Protein AF-X1MAG5-F1 (afdb_monomer)

pLDDT: mean 92.9, std 5.86, range [58.34, 98.19]

Solvent-accessible surface area (backbone atoms only — not comparable to full-atom values): 6886 Å² total; per-residue (Å²): 141,79,61,71,30,91,46,44,85,46,91,60,91,62,20,70,81,25,34,34,65,68,54,46,51,50,51,54,50,52,50,56,51,58,71,68,50,92,75,70,94,68,91,68,78,52,78,72,56,56,64,51,49,39,68,32,58,13,33,25,27,60,40,70,42,56,52,66,39,64,38,53,73,81,47,50,40,79,41,70,57,23,57,93,69,43,34,46,62,86,47,53,74,73,45,50,73,34,48,29,73,47,70,41,52,55,70,40,62,41,39,63,89,43,36,92,65,134

Nearest PDB structures (foldseek):
  8h2c-assembly2_C  TM=6.579E-01  e=1.529E-10  Campylobacter jejuni
  4ipj-assembly1_A-2  TM=6.163E-01  e=1.022E-08  Neisseria meningitidis
  4ipi-assembly1_A-2  TM=6.152E-01  e=3.273E-08  Neisseria meningitidis
  6ppw-assembly1_A  TM=6.171E-01  e=4.522E-08  Neisseria meningitidis serogroup B
  3g8r-assembly1_B  TM=5.844E-01  e=1.522E-05  Chromobacterium violaceum ATCC 12472

Secondary structure (DSSP, 8-state):
---B-S-TTSSSTTTTTSBPHHHHHHHHHHHHHHHHS---SS----HHHHHGGGGS-EEEESS-B-TTPBP-STTEEEES---TTBPPGGGHHHHTTPBBSS-B-TTPBPBGGGBT--

Sequence (118 aa):
EKHFTLNKSLSGPDHFYALEPDELKQMVTAIKEVEKMPGSKKIKPTVSEIHEREWRRAIYAACDIPEGTVITKDMLIIVRPSPKGSLAPKYLKELLGKKIRKDIEKGEFFKKEMVDLP

Foldseek 3Di:
DFAEDCALPDDDDRSVRGDHPVRVVVVVVVVVVVVPDPDDPDDDDDPVVVVCLQFAKFKFAQAKDAAFDADDPNRIDIHDGQDPQFHHPVCSVVSHRWTFHHIGHGGGGDGCVRTPDD

InterPro domains:
  IPR006190 Antifreeze-like/N-acetylneuraminic acid synthase, SAF domain [PS50844] (58-118)
  IPR013132 PseI/NeuA/B-like [PF03102] (1-41)
  IPR013785 Aldolase-type TIM barrel [G3DSA:3.20.20.70] (1-43)
  IPR013974 SAF domain [PF08666] (57-115)
  IPR013974 SAF domain [SM00858] (56-116)
  IPR036732 Antifreeze-like/N-acetylneuraminic acid synthase C-terminal domain superfamily [SSF51269] (53-115)
  IPR051690 PseI/Nans/NeuA/B acid synthases [PTHR42966] (1-115)
  IPR057736 PseI/NeuA/NeuB, SAF domain [cd11615] (56-115)

Radius of gyration: 27.28 Å; Cα contacts (8 Å, |Δi|>4): 172; chains: 1; bounding box: 48×26×73 Å

Structure (mmCIF, N/CA/C/O backbone):
data_AF-X1MAG5-F1
#
_entry.id   AF-X1MAG5-F1
#
loop_
_atom_site.group_PDB
_atom_site.id
_atom_site.type_symbol
_atom_site.label_atom_id
_atom_site.label_alt_id
_atom_site.label_comp_id
_atom_site.label_asym_id
_atom_site.label_entity_id
_atom_site.label_seq_id
_atom_site.pdbx_PDB_ins_code
_atom_site.Cartn_x
_atom_site.Cartn_y
_atom_site.Cartn_z
_atom_site.occupancy
_atom_site.B_iso_or_equiv
_atom_site.auth_seq_id
_atom_site.auth_comp_id
_atom_site.auth_asym_id
_atom_site.auth_atom_id
_atom_site.pdbx_PDB_model_num
ATOM 1 N N . GLU A 1 1 ? 18.907 -9.633 -25.675 1.00 86.31 1 GLU A N 1
ATOM 2 C CA . GLU A 1 1 ? 19.111 -10.175 -27.033 1.00 86.31 1 GLU A CA 1
ATOM 3 C C . GLU A 1 1 ? 18.145 -9.484 -27.987 1.00 86.31 1 GLU A C 1
ATOM 5 O O . GLU A 1 1 ? 17.025 -9.194 -27.572 1.00 86.31 1 GLU A O 1
ATOM 10 N N . LYS A 1 2 ? 18.583 -9.123 -29.198 1.00 92.50 2 LYS A N 1
ATOM 11 C CA . LYS A 1 2 ? 17.757 -8.430 -30.199 1.00 92.50 2 LYS A CA 1
ATOM 12 C C . LYS A 1 2 ? 18.231 -8.813 -31.602 1.00 92.50 2 LYS A C 1
ATOM 14 O O . LYS A 1 2 ? 19.434 -8.937 -31.808 1.00 92.50 2 LYS A O 1
ATOM 19 N N . HIS A 1 3 ? 17.300 -8.988 -32.540 1.00 94.06 3 HIS A N 1
ATOM 20 C CA . HIS A 1 3 ? 17.625 -9.298 -33.935 1.00 94.06 3 HIS A CA 1
ATOM 21 C C . HIS A 1 3 ? 18.324 -8.106 -34.596 1.00 94.06 3 HIS A C 1
ATOM 23 O O . HIS A 1 3 ? 17.966 -6.956 -34.333 1.00 94.06 3 HIS A O 1
ATOM 29 N N . PHE A 1 4 ? 19.300 -8.389 -35.456 1.00 95.38 4 PHE A N 1
ATOM 30 C CA . PHE A 1 4 ? 20.100 -7.399 -36.170 1.00 95.38 4 PHE A CA 1
ATOM 31 C C . PHE A 1 4 ? 20.125 -7.716 -37.663 1.00 95.38 4 PHE A C 1
ATOM 33 O O . PHE A 1 4 ? 20.175 -8.880 -38.059 1.00 95.38 4 PHE A O 1
ATOM 40 N N . THR A 1 5 ? 20.106 -6.677 -38.486 1.00 95.94 5 THR A N 1
ATOM 41 C CA . THR A 1 5 ? 20.203 -6.787 -39.933 1.00 95.94 5 THR A CA 1
ATOM 42 C C . THR A 1 5 ? 21.008 -5.634 -40.519 1.00 95.94 5 THR A C 1
ATOM 44 O O . THR A 1 5 ? 21.118 -4.573 -39.917 1.00 95.94 5 THR A O 1
ATOM 47 N N . LEU A 1 6 ? 21.571 -5.825 -41.712 1.00 94.75 6 LEU A N 1
ATOM 48 C CA . LEU A 1 6 ? 22.196 -4.735 -42.466 1.00 94.75 6 LEU A CA 1
ATOM 49 C C . LEU A 1 6 ? 21.158 -3.848 -43.159 1.00 94.75 6 LEU A C 1
ATOM 51 O O . LEU A 1 6 ? 21.443 -2.684 -43.422 1.00 94.75 6 LEU A O 1
ATOM 55 N N . ASN A 1 7 ? 19.988 -4.409 -43.480 1.00 93.81 7 ASN A N 1
ATOM 56 C CA . ASN A 1 7 ? 18.886 -3.706 -44.123 1.00 93.81 7 ASN A CA 1
ATOM 57 C C . ASN A 1 7 ? 17.574 -4.480 -43.896 1.00 93.81 7 ASN A C 1
ATOM 59 O O . ASN A 1 7 ? 17.486 -5.673 -44.212 1.00 93.81 7 ASN A O 1
ATOM 63 N N . LYS A 1 8 ? 16.552 -3.803 -43.370 1.00 94.06 8 LYS A N 1
ATOM 64 C CA . LYS A 1 8 ? 15.220 -4.364 -43.071 1.00 94.06 8 LYS A CA 1
ATOM 65 C C . LYS A 1 8 ? 14.434 -4.795 -44.305 1.00 94.06 8 LYS A C 1
ATOM 67 O O . LYS A 1 8 ? 13.527 -5.612 -44.193 1.00 94.06 8 LYS A O 1
ATOM 72 N N . SER A 1 9 ? 14.780 -4.250 -45.468 1.00 93.25 9 SER A N 1
ATOM 73 C CA . SER A 1 9 ? 14.137 -4.536 -46.756 1.00 93.25 9 SER A CA 1
ATOM 74 C C . SER A 1 9 ? 14.650 -5.821 -47.410 1.00 93.25 9 SER A C 1
ATOM 76 O O . SER A 1 9 ? 14.149 -6.209 -48.464 1.00 93.25 9 SER A O 1
ATOM 78 N N . LEU A 1 10 ? 15.670 -6.471 -46.838 1.00 91.75 10 LEU A N 1
ATOM 79 C CA . LEU A 1 10 ? 16.164 -7.749 -47.344 1.00 91.75 10 LEU A CA 1
ATOM 80 C C . LEU A 1 10 ? 15.106 -8.846 -47.183 1.00 91.75 10 LEU A C 1
ATOM 82 O O . LEU A 1 10 ? 14.308 -8.853 -46.247 1.00 91.75 10 LEU A O 1
ATOM 86 N N . SER A 1 11 ? 15.121 -9.798 -48.112 1.00 89.88 11 SER A N 1
ATOM 87 C CA . SER A 1 11 ? 14.224 -10.946 -48.080 1.00 89.88 11 SER A CA 1
ATOM 88 C C . SER A 1 11 ? 14.530 -11.848 -46.891 1.00 89.88 11 SER A C 1
ATOM 90 O O . SER A 1 11 ? 15.683 -12.200 -46.656 1.00 89.88 11 SER A O 1
ATOM 92 N N . GLY A 1 12 ? 13.487 -12.308 -46.214 1.00 87.62 12 GLY A N 1
ATOM 93 C CA . GLY A 1 12 ? 13.592 -13.260 -45.119 1.00 87.62 12 GLY A CA 1
ATOM 94 C C . GLY A 1 12 ? 12.694 -12.847 -43.959 1.00 87.62 12 GLY A C 1
ATOM 95 O O . GLY A 1 12 ? 12.360 -11.668 -43.826 1.00 87.62 12 GLY A O 1
ATOM 96 N N . PRO A 1 13 ? 12.280 -13.808 -43.125 1.00 90.25 13 PRO A N 1
ATOM 97 C CA . PRO A 1 13 ? 11.280 -13.563 -42.094 1.00 90.25 13 PRO A CA 1
ATOM 98 C C . PRO A 1 13 ? 11.756 -12.559 -41.042 1.00 90.25 13 PRO A C 1
ATOM 100 O O . PRO A 1 13 ? 10.935 -11.826 -40.510 1.00 90.25 13 PRO A O 1
ATOM 103 N N . ASP A 1 14 ? 13.064 -12.475 -40.785 1.00 89.88 14 ASP A N 1
ATOM 104 C CA . ASP A 1 14 ? 13.596 -11.769 -39.614 1.00 89.88 14 ASP A CA 1
ATOM 105 C C . ASP A 1 14 ? 14.068 -10.339 -39.895 1.00 89.88 14 ASP A C 1
ATOM 107 O O . ASP A 1 14 ? 14.315 -9.572 -38.964 1.00 89.88 14 ASP A O 1
ATOM 111 N N . HIS A 1 15 ? 14.183 -9.955 -41.168 1.00 92.25 15 HIS A N 1
ATOM 112 C CA . HIS A 1 15 ? 14.756 -8.669 -41.560 1.00 92.25 15 HIS A CA 1
ATOM 113 C C . HIS A 1 15 ? 13.858 -7.490 -41.179 1.00 92.25 15 HIS A C 1
ATOM 115 O O . HIS A 1 15 ? 14.352 -6.513 -40.626 1.00 92.25 15 HIS A O 1
ATOM 121 N N . PHE A 1 16 ? 12.543 -7.587 -41.393 1.00 90.69 16 PHE A N 1
ATOM 122 C CA . PHE A 1 16 ? 11.644 -6.434 -41.267 1.00 90.69 16 PHE A CA 1
ATOM 123 C C . PHE A 1 16 ? 11.492 -5.894 -39.830 1.00 90.69 16 PHE A C 1
ATOM 125 O O . PHE A 1 16 ? 11.094 -4.744 -39.651 1.00 90.69 16 PHE A O 1
ATOM 132 N N . TYR A 1 17 ? 11.803 -6.701 -38.807 1.00 90.62 17 TYR A N 1
ATOM 133 C CA . TYR A 1 17 ? 11.700 -6.326 -37.387 1.00 90.62 17 TYR A CA 1
ATOM 134 C C . TYR A 1 17 ? 13.045 -6.322 -36.633 1.00 90.62 17 TYR A C 1
ATOM 136 O O . TYR A 1 17 ? 13.083 -6.011 -35.435 1.00 90.62 17 TYR A O 1
ATOM 144 N N . ALA A 1 18 ? 14.145 -6.660 -37.311 1.00 95.12 18 ALA A N 1
ATOM 145 C CA . ALA A 1 18 ? 15.502 -6.556 -36.781 1.00 95.12 18 ALA A CA 1
ATOM 146 C C . ALA A 1 18 ? 15.975 -5.095 -36.708 1.00 95.12 18 ALA A C 1
ATOM 148 O O . ALA A 1 18 ? 15.420 -4.226 -37.369 1.00 95.12 18 ALA A O 1
ATOM 149 N N . LEU A 1 19 ? 17.003 -4.811 -35.908 1.00 96.75 19 LEU A N 1
ATOM 150 C CA . LEU A 1 19 ? 17.640 -3.494 -35.865 1.00 96.75 19 LEU A CA 1
ATOM 151 C C . LEU A 1 19 ? 18.658 -3.338 -36.991 1.00 96.75 19 LEU A C 1
ATOM 153 O O . LEU A 1 19 ? 19.454 -4.245 -37.224 1.00 96.75 19 LEU A O 1
ATOM 157 N N . GLU A 1 20 ? 18.682 -2.170 -37.616 1.00 97.25 20 GLU A N 1
ATOM 158 C CA . GLU A 1 20 ? 19.749 -1.762 -38.534 1.00 97.25 20 GLU A CA 1
ATOM 159 C C . GLU A 1 20 ? 20.980 -1.220 -37.780 1.00 97.25 20 GLU A C 1
ATOM 161 O O . GLU A 1 20 ? 20.899 -0.971 -36.570 1.00 97.25 20 GLU A O 1
ATOM 166 N N . PRO A 1 21 ? 22.142 -1.027 -38.444 1.00 97.00 21 PRO A N 1
ATOM 167 C CA . PRO A 1 21 ? 23.382 -0.590 -37.791 1.00 97.00 21 PRO A CA 1
ATOM 168 C C . PRO A 1 21 ? 23.241 0.655 -36.913 1.00 97.00 21 PRO A C 1
ATOM 170 O O . PRO A 1 21 ? 23.724 0.658 -35.776 1.00 97.00 21 PRO A O 1
ATOM 173 N N . ASP A 1 22 ? 22.543 1.685 -37.393 1.00 97.38 22 ASP A N 1
ATOM 174 C CA . ASP A 1 22 ? 22.361 2.926 -36.638 1.00 97.38 22 ASP A CA 1
ATOM 175 C C . ASP A 1 22 ? 21.431 2.744 -35.433 1.00 97.38 22 ASP A C 1
ATOM 177 O O . ASP A 1 22 ? 21.700 3.277 -34.356 1.00 97.38 22 ASP A O 1
ATOM 181 N N . GLU A 1 23 ? 20.385 1.927 -35.560 1.00 97.12 23 GLU A N 1
ATOM 182 C CA . GLU A 1 23 ? 19.453 1.632 -34.466 1.00 97.12 23 GLU A CA 1
ATOM 183 C C . GLU A 1 23 ? 20.110 0.764 -33.388 1.00 97.12 23 GLU A C 1
ATOM 185 O O . GLU A 1 23 ? 19.933 1.002 -32.190 1.00 97.12 23 GLU A O 1
ATOM 190 N N . LEU A 1 24 ? 20.923 -0.217 -33.795 1.00 97.00 24 LEU A N 1
ATOM 191 C CA . LEU A 1 24 ? 21.711 -1.014 -32.861 1.00 97.00 24 LEU A CA 1
ATOM 192 C C . LEU A 1 24 ? 22.721 -0.128 -32.123 1.00 97.00 24 LEU A C 1
ATOM 194 O O . LEU A 1 24 ? 22.866 -0.245 -30.905 1.00 97.00 24 LEU A O 1
ATOM 198 N N . LYS A 1 25 ? 23.382 0.797 -32.829 1.00 97.25 25 LYS A N 1
ATOM 199 C CA . LYS A 1 25 ? 24.304 1.765 -32.222 1.00 97.25 25 LYS A CA 1
ATOM 200 C C . LYS A 1 25 ? 23.593 2.668 -31.211 1.00 97.25 25 LYS A C 1
ATOM 202 O O . LYS A 1 25 ? 24.135 2.891 -30.124 1.00 97.25 25 LYS A O 1
ATOM 207 N N . GLN A 1 26 ? 22.388 3.144 -31.528 1.00 97.75 26 GLN A N 1
ATOM 208 C CA . GLN A 1 26 ? 21.555 3.919 -30.602 1.00 97.75 26 GLN A CA 1
ATOM 209 C C . GLN A 1 26 ? 21.188 3.095 -29.363 1.00 97.75 26 GLN A C 1
ATOM 211 O O . GLN A 1 26 ? 21.409 3.555 -28.244 1.00 97.75 26 GLN A O 1
ATOM 216 N N . MET A 1 27 ? 20.726 1.853 -29.543 1.00 97.19 27 MET A N 1
ATOM 217 C CA . MET A 1 27 ? 20.385 0.958 -28.433 1.00 97.19 27 MET A CA 1
ATOM 218 C C . MET A 1 27 ? 21.593 0.690 -27.524 1.00 97.19 27 MET A C 1
ATOM 220 O O . MET A 1 27 ? 21.483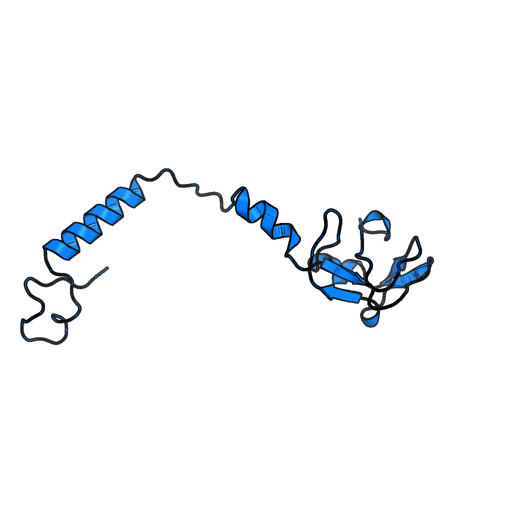 0.797 -26.305 1.00 97.19 27 MET A O 1
ATOM 224 N N . VAL A 1 28 ? 22.762 0.385 -28.099 1.00 97.06 28 VAL A N 1
ATOM 225 C CA . VAL A 1 28 ? 23.999 0.150 -27.333 1.00 97.06 28 VAL A CA 1
ATOM 226 C C . VAL A 1 28 ? 24.436 1.406 -26.581 1.00 97.06 28 VAL A C 1
ATOM 228 O O . VAL A 1 28 ? 24.889 1.307 -25.441 1.00 97.06 28 VAL A O 1
ATOM 231 N N . THR A 1 29 ? 24.300 2.583 -27.195 1.00 97.19 29 THR A N 1
ATOM 232 C CA . THR A 1 29 ? 24.621 3.859 -26.540 1.00 97.19 29 THR A CA 1
ATOM 233 C C . THR A 1 29 ? 23.708 4.092 -25.342 1.00 97.19 29 THR A C 1
ATOM 235 O O . THR A 1 29 ? 24.208 4.291 -24.237 1.00 97.19 29 THR A O 1
ATOM 238 N N . ALA A 1 30 ? 22.394 3.950 -25.529 1.00 96.44 30 ALA A N 1
ATOM 239 C CA . ALA A 1 30 ? 21.408 4.119 -24.467 1.00 96.44 30 ALA A CA 1
ATOM 240 C C . ALA A 1 30 ? 21.617 3.125 -23.309 1.00 96.44 30 ALA A C 1
ATOM 242 O O . ALA A 1 30 ? 21.561 3.512 -22.145 1.00 96.44 30 ALA A O 1
ATOM 243 N N . ILE A 1 31 ? 21.927 1.854 -23.604 1.00 95.50 31 ILE A N 1
ATOM 244 C CA . ILE A 1 31 ? 22.239 0.852 -22.568 1.00 95.50 31 ILE A CA 1
ATOM 245 C C . ILE A 1 31 ? 23.456 1.292 -21.748 1.00 95.50 31 ILE A C 1
ATOM 247 O O . ILE A 1 31 ? 23.385 1.320 -20.522 1.00 95.50 31 ILE A O 1
ATOM 251 N N . LYS A 1 32 ? 24.548 1.696 -22.408 1.00 95.56 32 LYS A N 1
ATOM 252 C CA . LYS A 1 32 ? 25.770 2.153 -21.726 1.00 95.56 32 LYS A CA 1
ATOM 253 C C . LYS A 1 32 ? 25.546 3.407 -20.884 1.00 95.56 32 LYS A C 1
ATOM 255 O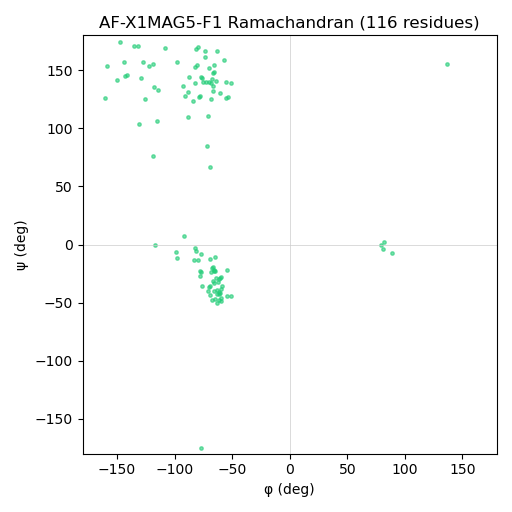 O . LYS A 1 32 ? 26.233 3.599 -19.884 1.00 95.56 32 LYS A O 1
ATOM 260 N N . GLU A 1 33 ? 24.641 4.287 -21.298 1.00 95.00 33 GLU A N 1
ATOM 261 C CA . GLU A 1 33 ? 24.248 5.452 -20.503 1.00 95.00 33 GLU A CA 1
ATOM 262 C C . GLU A 1 33 ? 23.500 5.024 -19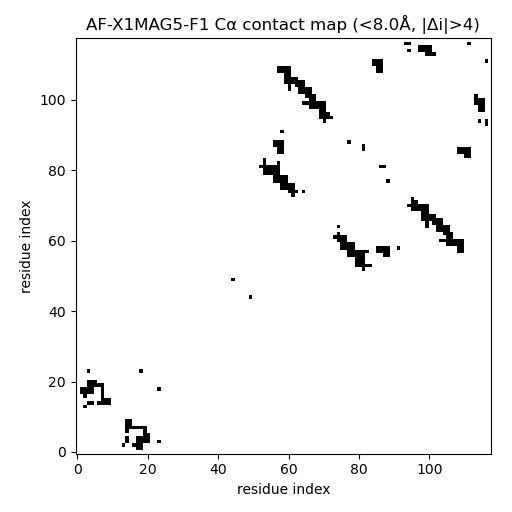.242 1.00 95.00 33 GLU A C 1
ATOM 264 O O . GLU A 1 33 ? 23.878 5.446 -18.150 1.00 95.00 33 GLU A O 1
ATOM 269 N N . VAL A 1 34 ? 22.515 4.128 -19.370 1.00 92.00 34 VAL A N 1
ATOM 270 C CA . VAL A 1 34 ? 21.759 3.578 -18.233 1.00 92.00 34 VAL A CA 1
ATOM 271 C C . VAL A 1 34 ? 22.670 2.824 -17.258 1.00 92.00 34 VAL A C 1
ATOM 273 O O . VAL A 1 34 ? 22.537 2.997 -16.050 1.00 92.00 34 VAL A O 1
ATOM 276 N N . GLU A 1 35 ? 23.641 2.047 -17.746 1.00 91.00 35 GLU A N 1
ATOM 277 C CA . GLU A 1 35 ? 24.615 1.331 -16.902 1.00 91.00 35 GLU A CA 1
ATOM 278 C C . GLU A 1 35 ? 25.485 2.268 -16.051 1.00 91.00 35 GLU A C 1
ATOM 280 O O . GLU A 1 35 ? 25.911 1.896 -14.956 1.00 91.00 35 GLU A O 1
ATOM 285 N N . LYS A 1 36 ? 25.748 3.488 -16.535 1.00 90.88 36 LYS A N 1
ATOM 286 C CA . LYS A 1 36 ? 26.510 4.512 -15.803 1.00 90.88 36 LYS A CA 1
ATOM 287 C C . LYS A 1 36 ? 25.653 5.299 -14.815 1.00 90.88 36 LYS A C 1
ATOM 289 O O . LYS A 1 36 ? 26.210 6.035 -13.998 1.00 90.88 36 LYS A O 1
ATOM 294 N N . MET A 1 37 ? 24.325 5.197 -14.888 1.00 91.00 37 MET A N 1
ATOM 295 C CA . MET A 1 37 ? 23.450 5.929 -13.980 1.00 91.00 37 MET A CA 1
ATOM 296 C C . MET A 1 37 ? 23.615 5.397 -12.547 1.00 91.00 37 MET A C 1
ATOM 298 O O . MET A 1 37 ? 23.562 4.184 -12.326 1.00 91.00 37 MET A O 1
ATOM 302 N N . PRO A 1 38 ? 23.779 6.277 -11.541 1.00 79.69 38 PRO A N 1
ATOM 303 C CA . PRO A 1 38 ? 23.858 5.872 -10.144 1.00 79.69 38 PRO A CA 1
ATOM 304 C C . PRO A 1 38 ? 22.476 5.416 -9.652 1.00 79.69 38 PRO A C 1
ATOM 306 O O . PRO A 1 38 ? 21.696 6.185 -9.094 1.00 79.69 38 PRO A O 1
ATOM 309 N N . GLY A 1 39 ? 22.150 4.148 -9.890 1.00 81.19 39 GLY A N 1
ATOM 310 C CA . GLY A 1 39 ? 20.965 3.497 -9.341 1.00 81.19 39 GLY A CA 1
ATOM 311 C C . GLY A 1 39 ? 21.162 3.046 -7.890 1.00 81.19 39 GLY A C 1
ATOM 312 O O . GLY A 1 39 ? 22.270 3.016 -7.355 1.00 81.19 39 GLY A O 1
ATOM 313 N N . SER A 1 40 ? 20.075 2.626 -7.241 1.00 80.69 40 SER A N 1
ATOM 314 C CA . SER A 1 40 ? 20.134 1.967 -5.934 1.00 80.69 40 SER A CA 1
ATOM 315 C C . SER A 1 40 ? 19.591 0.550 -6.030 1.00 80.69 40 SER A C 1
ATOM 317 O O . SER A 1 40 ? 18.507 0.333 -6.560 1.00 80.69 40 SER A O 1
ATOM 319 N N . LYS A 1 41 ? 20.288 -0.419 -5.424 1.00 83.31 41 LYS A N 1
ATOM 320 C CA . LYS A 1 41 ? 19.736 -1.770 -5.212 1.00 83.31 41 LYS A CA 1
ATOM 321 C C . LYS A 1 41 ? 18.596 -1.784 -4.183 1.00 83.31 41 LYS A C 1
ATOM 323 O O . LYS A 1 41 ? 17.914 -2.792 -4.032 1.00 83.31 41 LYS A O 1
ATOM 328 N N . LYS A 1 42 ? 18.410 -0.695 -3.424 1.00 86.25 42 LYS A N 1
ATOM 329 C CA . LYS A 1 42 ? 17.362 -0.588 -2.405 1.00 86.25 42 LYS A CA 1
ATOM 330 C C . LYS A 1 42 ? 16.085 -0.059 -3.049 1.00 86.25 42 LYS A C 1
ATOM 332 O O . LYS A 1 42 ? 16.003 1.123 -3.362 1.00 86.25 42 LYS A O 1
ATOM 337 N N . ILE A 1 43 ? 15.075 -0.915 -3.160 1.00 85.94 43 ILE A N 1
ATOM 338 C CA . ILE A 1 43 ? 13.730 -0.506 -3.570 1.00 85.94 43 ILE A CA 1
ATOM 339 C C . ILE A 1 43 ? 13.114 0.304 -2.429 1.00 85.94 43 ILE A C 1
ATOM 341 O O . ILE A 1 43 ? 12.838 -0.223 -1.347 1.00 85.94 43 ILE A O 1
ATOM 345 N N . LYS A 1 44 ? 12.944 1.605 -2.650 1.00 88.88 44 LYS A N 1
ATOM 346 C CA . LYS A 1 44 ? 12.326 2.531 -1.702 1.00 88.88 44 LYS A CA 1
ATOM 347 C C . LYS A 1 44 ? 11.467 3.524 -2.473 1.00 88.88 44 LYS A C 1
ATOM 349 O O . LYS A 1 44 ? 11.862 3.900 -3.572 1.00 88.88 44 LYS A O 1
ATOM 354 N N . PRO A 1 45 ? 10.342 3.970 -1.894 1.00 88.06 45 PRO A N 1
ATOM 355 C CA . PRO A 1 45 ? 9.582 5.045 -2.498 1.00 88.06 45 PRO A CA 1
ATOM 356 C C . PRO A 1 45 ? 10.421 6.322 -2.518 1.00 88.06 45 PRO A C 1
ATOM 358 O O . PRO A 1 45 ? 11.127 6.641 -1.553 1.00 88.06 45 PRO A O 1
ATOM 361 N N . THR A 1 46 ? 10.306 7.045 -3.615 1.00 89.56 46 THR A N 1
ATOM 362 C CA . THR A 1 46 ? 10.728 8.432 -3.774 1.00 89.56 46 THR A CA 1
ATOM 363 C C . THR A 1 46 ? 9.936 9.352 -2.843 1.00 89.56 46 THR A C 1
ATOM 365 O O . THR A 1 46 ? 8.914 8.977 -2.264 1.00 89.56 46 THR A O 1
ATOM 368 N N . VAL A 1 47 ? 10.403 10.592 -2.686 1.00 88.56 47 VAL A N 1
ATOM 369 C CA . VAL A 1 47 ? 9.724 11.594 -1.850 1.00 88.56 47 VAL A CA 1
ATOM 370 C C . VAL A 1 47 ? 8.299 11.867 -2.348 1.00 88.56 47 VAL A C 1
ATOM 372 O O . VAL A 1 47 ? 7.387 11.994 -1.534 1.00 88.56 47 VAL A O 1
ATOM 375 N N . SER A 1 48 ? 8.073 11.893 -3.663 1.00 87.62 48 SER A N 1
ATOM 376 C CA . SER A 1 48 ? 6.733 12.024 -4.251 1.00 87.62 48 SER A CA 1
ATOM 377 C C . SER A 1 48 ? 5.849 10.814 -3.929 1.00 87.62 48 SER A C 1
ATOM 379 O O . SER A 1 48 ? 4.740 10.990 -3.431 1.00 87.62 48 SER A O 1
ATOM 381 N N . GLU A 1 49 ? 6.358 9.589 -4.088 1.00 90.12 49 GLU A N 1
ATOM 382 C CA . GLU A 1 49 ? 5.612 8.354 -3.784 1.00 90.12 49 GLU A CA 1
ATOM 383 C C . GLU A 1 49 ? 5.293 8.182 -2.287 1.00 90.12 49 GLU A C 1
ATOM 385 O O . GLU A 1 49 ? 4.369 7.453 -1.913 1.00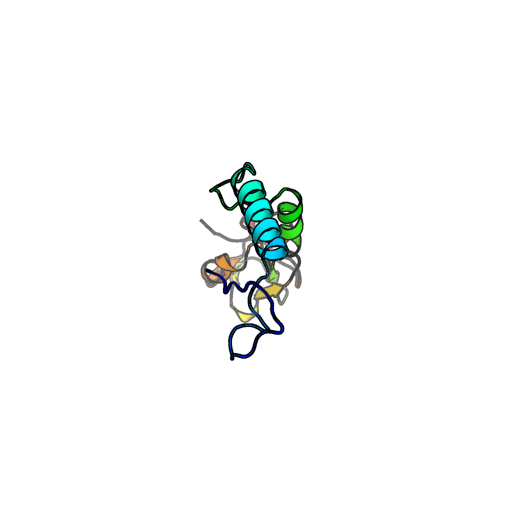 90.12 49 GLU A O 1
ATOM 390 N N . ILE A 1 50 ? 6.047 8.828 -1.390 1.00 89.56 50 ILE A N 1
ATOM 391 C CA . ILE A 1 50 ? 5.717 8.841 0.041 1.00 89.56 50 ILE A CA 1
ATOM 392 C C . ILE A 1 50 ? 4.401 9.588 0.285 1.00 89.56 50 ILE A C 1
ATOM 394 O O . ILE A 1 50 ? 3.600 9.105 1.087 1.00 89.56 50 ILE A O 1
ATOM 398 N N . HIS A 1 51 ? 4.148 10.699 -0.412 1.00 85.88 51 HIS A N 1
ATOM 399 C CA . HIS A 1 51 ? 2.891 11.448 -0.284 1.00 85.88 51 HIS A CA 1
ATOM 400 C C . HIS A 1 51 ? 1.696 10.647 -0.817 1.00 85.88 51 HIS A C 1
ATOM 402 O O . HIS A 1 51 ? 0.611 10.692 -0.243 1.00 85.88 51 HIS A O 1
ATOM 408 N N . GLU A 1 52 ? 1.905 9.791 -1.821 1.00 89.62 52 GLU A N 1
ATOM 409 C CA . GLU A 1 52 ? 0.852 8.900 -2.325 1.00 89.62 52 GLU A CA 1
ATOM 410 C C . GLU A 1 52 ? 0.371 7.856 -1.304 1.00 89.62 52 GLU A C 1
ATOM 412 O O . GLU A 1 52 ? -0.653 7.196 -1.505 1.00 89.62 52 GLU A O 1
ATOM 417 N N . ARG A 1 53 ? 1.068 7.695 -0.170 1.00 88.56 53 ARG A N 1
ATOM 418 C CA . ARG A 1 53 ? 0.618 6.807 0.911 1.00 88.56 53 ARG A CA 1
ATOM 419 C C . ARG A 1 53 ? -0.736 7.214 1.480 1.00 88.56 53 ARG A C 1
ATOM 421 O O . ARG A 1 53 ? -1.471 6.323 1.899 1.00 88.56 53 ARG A O 1
ATOM 428 N N . GLU A 1 54 ? -1.081 8.497 1.443 1.00 90.44 54 GLU A N 1
ATOM 429 C CA . GLU A 1 54 ? -2.395 8.989 1.873 1.00 90.44 54 GLU A CA 1
ATOM 430 C C . GLU A 1 54 ? -3.530 8.465 0.990 1.00 90.44 54 GLU A C 1
ATOM 432 O O . GLU A 1 54 ? -4.656 8.330 1.450 1.00 90.44 54 GLU A O 1
ATOM 437 N N . TRP A 1 55 ? -3.246 8.062 -0.247 1.00 93.75 55 TRP A N 1
ATOM 438 C CA . TRP A 1 55 ? -4.231 7.466 -1.152 1.00 93.75 55 TRP A CA 1
ATOM 439 C C . TRP A 1 55 ? -4.287 5.941 -1.058 1.00 93.75 55 TRP A C 1
ATOM 441 O O . TRP A 1 55 ? -4.966 5.277 -1.847 1.00 93.75 55 TRP A O 1
ATOM 451 N N . ARG A 1 56 ? -3.588 5.333 -0.097 1.00 94.75 56 ARG A N 1
ATOM 452 C CA . ARG A 1 56 ? -3.737 3.902 0.181 1.00 94.75 56 ARG A CA 1
ATOM 453 C C . ARG A 1 56 ? -5.064 3.636 0.882 1.00 94.75 56 ARG A C 1
ATOM 455 O O . ARG A 1 56 ? -5.767 4.537 1.322 1.00 94.75 56 ARG A O 1
ATOM 462 N N . ARG A 1 57 ? -5.427 2.359 0.932 1.00 97.00 57 ARG A N 1
ATOM 463 C CA . ARG A 1 57 ? -6.595 1.901 1.681 1.00 97.00 57 ARG A CA 1
ATOM 464 C C . ARG A 1 57 ? -6.277 1.873 3.175 1.00 97.00 57 ARG A C 1
ATOM 466 O O . ARG A 1 57 ? -5.177 1.454 3.534 1.00 97.00 57 ARG A O 1
ATOM 473 N N . ALA A 1 58 ? -7.252 2.225 4.000 1.00 97.44 58 ALA A N 1
ATOM 474 C CA . ALA A 1 58 ? -7.251 2.051 5.447 1.00 97.44 58 ALA A CA 1
ATOM 475 C C . ALA A 1 58 ? -8.570 1.418 5.918 1.00 97.44 58 ALA A C 1
ATOM 477 O O . ALA A 1 58 ? -9.498 1.223 5.128 1.00 97.44 58 ALA A O 1
ATOM 478 N N . ILE A 1 59 ? -8.611 1.028 7.190 1.00 97.69 59 ILE A N 1
ATOM 479 C CA . ILE A 1 59 ? -9.771 0.409 7.837 1.00 97.69 59 ILE A CA 1
ATOM 480 C C . ILE A 1 59 ? -10.634 1.507 8.462 1.00 97.69 59 ILE A C 1
ATOM 482 O O . ILE A 1 59 ? -10.135 2.326 9.236 1.00 97.69 59 ILE A O 1
ATOM 486 N N . TYR A 1 60 ? -11.919 1.493 8.132 1.00 98.19 60 TYR A N 1
ATOM 487 C CA . TYR A 1 60 ? -12.932 2.452 8.564 1.00 98.19 60 TYR A CA 1
ATOM 488 C C . TYR A 1 60 ? -14.138 1.734 9.167 1.00 98.19 60 TYR A C 1
ATOM 490 O O . TYR A 1 60 ? -14.379 0.562 8.861 1.00 98.19 60 TYR A O 1
ATOM 498 N N . ALA A 1 61 ? -14.897 2.436 10.002 1.00 97.88 61 ALA A N 1
ATOM 499 C CA . ALA A 1 61 ? -16.124 1.919 10.589 1.00 97.88 61 ALA A CA 1
ATOM 500 C C . ALA A 1 61 ? -17.281 1.966 9.579 1.00 97.88 61 ALA A C 1
ATOM 502 O O . ALA A 1 61 ? -17.552 2.995 8.954 1.00 97.88 61 ALA A O 1
ATOM 503 N N . ALA A 1 62 ? -17.958 0.834 9.398 1.00 98.00 62 ALA A N 1
ATOM 504 C CA . ALA A 1 62 ? -19.122 0.696 8.521 1.00 98.00 62 ALA A CA 1
ATOM 505 C C . ALA A 1 62 ? -20.409 1.258 9.155 1.00 98.00 62 ALA A C 1
ATOM 507 O O . ALA A 1 62 ? -21.359 1.615 8.451 1.00 98.00 62 ALA A O 1
ATOM 508 N N . CYS A 1 63 ? -20.422 1.329 10.483 1.00 98.06 63 CYS A N 1
ATOM 509 C CA . CYS A 1 63 ? -21.502 1.781 11.348 1.00 98.06 63 CYS A CA 1
ATOM 510 C C . CYS A 1 63 ? -20.905 2.457 12.587 1.00 98.06 63 CYS A C 1
ATOM 512 O O . CYS A 1 63 ? -19.690 2.417 12.771 1.00 98.06 63 CYS A O 1
ATOM 514 N N . ASP A 1 64 ? -21.748 3.043 13.430 1.00 98.06 64 ASP A N 1
ATOM 515 C CA . ASP A 1 64 ? -21.321 3.505 14.750 1.00 98.06 64 ASP A CA 1
ATOM 516 C C . ASP A 1 64 ? -20.987 2.292 15.632 1.00 98.06 64 ASP A C 1
ATOM 518 O O . ASP A 1 64 ? -21.674 1.265 15.582 1.00 98.06 64 ASP A O 1
ATOM 522 N N . ILE A 1 65 ? -19.906 2.387 16.405 1.00 97.31 65 ILE A N 1
ATOM 523 C CA . ILE A 1 65 ? -19.378 1.306 17.241 1.00 97.31 65 ILE A CA 1
ATOM 524 C C . ILE A 1 65 ? -19.134 1.859 18.650 1.00 97.31 65 ILE A C 1
ATOM 526 O O . ILE A 1 65 ? -18.142 2.561 18.862 1.00 97.31 65 ILE A O 1
ATOM 530 N N . PRO A 1 66 ? -20.006 1.540 19.620 1.00 96.69 66 PRO A N 1
ATOM 531 C CA . PRO A 1 66 ? -19.843 1.993 20.996 1.00 96.69 66 PRO A CA 1
ATOM 532 C C . PRO A 1 66 ? -18.606 1.408 21.687 1.00 96.69 66 PRO A C 1
ATOM 534 O O . PRO A 1 66 ? -18.174 0.285 21.385 1.00 96.69 66 PRO A O 1
ATOM 537 N N . GLU A 1 67 ? -18.087 2.121 22.683 1.00 96.00 67 GLU A N 1
ATOM 538 C CA . GLU A 1 67 ? -17.064 1.640 23.601 1.00 96.00 67 GLU A CA 1
ATOM 539 C C . GLU A 1 67 ? -17.465 0.289 24.203 1.00 96.00 67 GLU A C 1
ATOM 541 O O . GLU A 1 67 ? -18.618 0.016 24.540 1.00 96.00 67 GLU A O 1
ATOM 546 N N . GLY A 1 68 ? -16.490 -0.607 24.317 1.00 94.88 68 GLY A N 1
ATOM 547 C CA . GLY A 1 68 ? -16.713 -1.941 24.840 1.00 94.88 68 GLY A CA 1
ATOM 548 C C . GLY A 1 68 ? -17.292 -2.929 23.822 1.00 94.88 68 GLY A C 1
ATOM 549 O O . GLY A 1 68 ? -17.403 -4.116 24.139 1.00 94.88 68 GLY A O 1
ATOM 550 N N . THR A 1 69 ? -17.612 -2.504 22.600 1.00 96.25 69 THR A N 1
ATOM 551 C CA . THR A 1 69 ? -18.085 -3.417 21.551 1.00 96.25 69 THR A CA 1
ATOM 552 C C . THR A 1 69 ? -16.957 -4.332 21.074 1.00 96.25 69 THR A C 1
ATOM 554 O O . THR A 1 69 ? -15.810 -3.905 20.922 1.00 96.25 69 THR A O 1
ATOM 557 N N . VAL A 1 70 ? -17.279 -5.607 20.836 1.00 96.12 70 VAL A N 1
ATOM 558 C CA . VAL A 1 70 ? -16.364 -6.563 20.200 1.00 96.12 70 VAL A CA 1
ATOM 559 C C . VAL A 1 70 ? -16.464 -6.409 18.686 1.00 96.12 70 VAL A C 1
ATOM 561 O O . VAL A 1 70 ? -17.545 -6.548 18.121 1.00 96.12 70 VAL A O 1
ATOM 564 N N . ILE A 1 71 ? -15.336 -6.143 18.032 1.00 95.88 71 ILE A N 1
ATOM 565 C CA . ILE A 1 71 ? -15.284 -5.870 16.595 1.00 95.88 71 ILE A CA 1
ATOM 566 C C . ILE A 1 71 ? -15.626 -7.130 15.794 1.00 95.88 71 ILE A C 1
ATOM 568 O O . ILE A 1 71 ? -14.949 -8.160 15.904 1.00 95.88 71 ILE A O 1
ATOM 572 N N . THR A 1 72 ? -16.612 -7.007 14.909 1.00 96.81 72 THR A N 1
ATOM 573 C CA . THR A 1 72 ? -16.954 -8.008 13.893 1.00 96.81 72 THR A CA 1
ATOM 574 C C . THR A 1 72 ? -16.568 -7.528 12.491 1.00 96.81 72 THR A C 1
ATOM 576 O O . THR A 1 72 ? -16.176 -6.382 12.278 1.00 96.81 72 THR A O 1
ATOM 579 N N . LYS A 1 73 ? -16.625 -8.423 11.501 1.00 96.50 73 LYS A N 1
ATOM 580 C CA . LYS A 1 73 ? -16.178 -8.128 10.128 1.00 96.50 73 LYS A CA 1
ATOM 581 C C . LYS A 1 73 ? -17.086 -7.124 9.415 1.00 96.50 73 LYS A C 1
ATOM 583 O O . LYS A 1 73 ? -16.603 -6.322 8.626 1.00 96.50 73 LYS A O 1
ATOM 588 N N . ASP A 1 74 ? -18.380 -7.197 9.677 1.00 97.38 74 ASP A N 1
ATOM 589 C CA . ASP A 1 74 ? -19.444 -6.352 9.132 1.00 97.38 74 ASP A CA 1
ATOM 590 C C . ASP A 1 74 ? -19.376 -4.898 9.624 1.00 97.38 74 ASP A C 1
ATOM 592 O O . ASP A 1 74 ? -19.805 -3.997 8.908 1.00 97.38 74 ASP A O 1
ATOM 596 N N . MET A 1 75 ? -18.743 -4.656 10.775 1.00 97.69 75 MET A N 1
ATOM 597 C CA . MET A 1 75 ? -18.474 -3.311 11.295 1.00 97.69 75 MET A CA 1
ATOM 598 C C . MET A 1 75 ? -17.299 -2.613 10.592 1.00 97.69 75 MET A C 1
ATOM 600 O O . MET A 1 75 ? -17.056 -1.431 10.833 1.00 97.69 75 MET A O 1
ATOM 604 N N . LEU A 1 76 ? -16.548 -3.317 9.735 1.00 97.50 76 LEU A N 1
ATOM 605 C CA . LEU A 1 76 ? -15.327 -2.815 9.106 1.00 97.50 76 LEU A CA 1
ATOM 606 C C . LEU A 1 76 ? -15.491 -2.682 7.590 1.00 97.50 76 LEU A C 1
ATOM 608 O O . LEU A 1 76 ? -15.880 -3.621 6.896 1.00 97.50 76 LEU A O 1
ATOM 612 N N . ILE A 1 77 ? -15.071 -1.543 7.052 1.00 97.88 77 ILE A N 1
ATOM 613 C CA . ILE A 1 77 ? -14.913 -1.318 5.612 1.00 97.88 77 ILE A CA 1
ATOM 614 C C . ILE A 1 77 ? -13.477 -0.912 5.289 1.00 97.88 77 ILE A C 1
ATOM 616 O O . ILE A 1 77 ? -12.752 -0.363 6.117 1.00 97.88 77 ILE A O 1
ATOM 620 N N . ILE A 1 78 ? -13.049 -1.202 4.060 1.00 97.75 78 ILE A N 1
ATOM 621 C CA . ILE A 1 78 ? -11.714 -0.858 3.569 1.00 97.75 78 ILE A CA 1
ATOM 622 C C . ILE A 1 78 ? -11.859 0.140 2.429 1.00 97.75 78 ILE A C 1
ATOM 624 O O . ILE A 1 78 ? -12.220 -0.227 1.308 1.00 97.75 78 ILE A O 1
ATOM 628 N N . VAL A 1 79 ? -11.534 1.397 2.707 1.00 96.81 79 VAL A 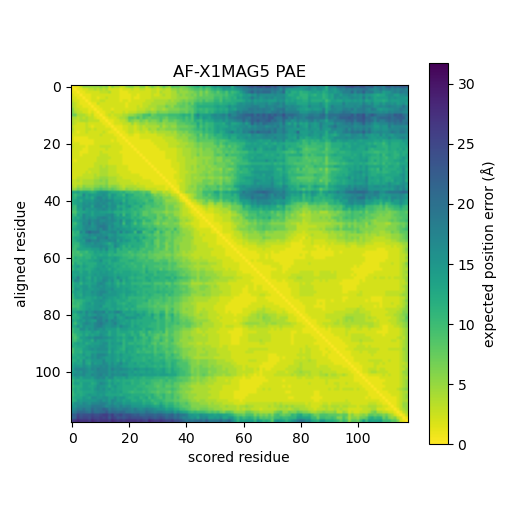N 1
ATOM 629 C CA . VAL A 1 79 ? -11.692 2.511 1.766 1.00 96.81 79 VAL A CA 1
ATOM 630 C C . VAL A 1 79 ? -10.453 3.406 1.769 1.00 96.81 79 VAL A C 1
ATOM 632 O O . VAL A 1 79 ? -9.521 3.196 2.542 1.00 96.81 79 VAL A O 1
ATOM 635 N N . ARG A 1 80 ? -10.400 4.345 0.823 1.00 96.44 80 ARG A N 1
ATOM 636 C CA . ARG A 1 80 ? -9.422 5.443 0.786 1.00 96.44 80 ARG A CA 1
ATOM 637 C C . ARG A 1 80 ? -10.081 6.698 1.383 1.00 96.44 80 ARG A C 1
ATOM 639 O O . ARG A 1 80 ? -11.305 6.791 1.285 1.00 96.44 80 ARG A O 1
ATOM 646 N N . PRO A 1 81 ? -9.321 7.684 1.887 1.00 95.56 81 PRO A N 1
ATOM 647 C CA . PRO A 1 81 ? -7.856 7.729 1.992 1.00 95.56 81 PRO A CA 1
ATOM 648 C C . PRO A 1 81 ? -7.304 6.879 3.154 1.00 95.56 81 PRO A C 1
ATOM 650 O O . PRO A 1 81 ? -8.038 6.166 3.822 1.00 95.56 81 PRO A O 1
ATOM 653 N N . SER A 1 82 ? -5.995 6.941 3.391 1.00 95.75 82 SER A N 1
ATOM 654 C CA . SER A 1 82 ? -5.290 6.386 4.549 1.00 95.75 82 SER A CA 1
ATOM 655 C C . SER A 1 82 ? -4.605 7.528 5.310 1.00 95.75 82 SER A C 1
ATOM 657 O O . SER A 1 82 ? -3.384 7.690 5.194 1.00 95.75 82 SER A O 1
ATOM 659 N N . PRO A 1 83 ? -5.357 8.333 6.087 1.00 93.12 83 PRO A N 1
ATOM 660 C CA . PRO A 1 83 ? -4.801 9.437 6.864 1.00 93.12 83 PRO A CA 1
ATOM 661 C C . PRO A 1 83 ? -3.708 8.976 7.831 1.00 93.12 83 PRO A C 1
ATOM 663 O O . PRO A 1 83 ? -3.646 7.805 8.230 1.00 93.12 83 PRO A O 1
ATOM 666 N N . LYS A 1 84 ? -2.850 9.904 8.262 1.00 91.69 84 LYS A N 1
ATOM 667 C CA . LYS A 1 84 ? -1.792 9.611 9.237 1.00 91.69 84 LYS A CA 1
ATOM 668 C C . LYS A 1 84 ? -2.385 9.005 10.518 1.00 91.69 84 LYS A C 1
ATOM 670 O O . LYS A 1 84 ? -3.266 9.584 11.145 1.00 91.69 84 LYS A O 1
ATOM 675 N N . GLY A 1 85 ? -1.868 7.841 10.911 1.00 90.69 85 GLY A N 1
ATOM 676 C CA . GLY A 1 85 ? -2.312 7.107 12.101 1.00 90.69 85 GLY A CA 1
ATOM 677 C C . GLY A 1 85 ? -3.466 6.128 11.864 1.00 90.69 85 GLY A C 1
ATOM 678 O O . GLY A 1 85 ? -3.766 5.349 12.767 1.00 90.69 85 GLY A O 1
ATOM 679 N N . SER A 1 86 ? -4.069 6.120 10.671 1.00 95.00 86 SER A N 1
ATOM 680 C CA . SER A 1 86 ? -5.067 5.112 10.306 1.00 95.00 86 SER A CA 1
ATOM 681 C C . SER A 1 86 ? -4.456 3.712 10.194 1.00 95.00 86 SER A C 1
ATOM 683 O O . SER A 1 86 ? -3.287 3.534 9.826 1.00 95.00 86 SER A O 1
ATOM 685 N N . LEU A 1 87 ? -5.248 2.695 10.525 1.00 95.31 87 LEU A N 1
ATOM 686 C CA . LEU A 1 87 ? -4.829 1.306 10.417 1.00 95.31 87 LEU A CA 1
ATOM 687 C C . LEU A 1 87 ? -4.915 0.819 8.972 1.00 95.31 87 LEU A C 1
ATOM 689 O O . LEU A 1 87 ? -5.955 0.873 8.318 1.00 95.31 87 LEU A O 1
ATOM 693 N N . ALA A 1 88 ? -3.799 0.275 8.490 1.00 95.00 88 ALA A N 1
A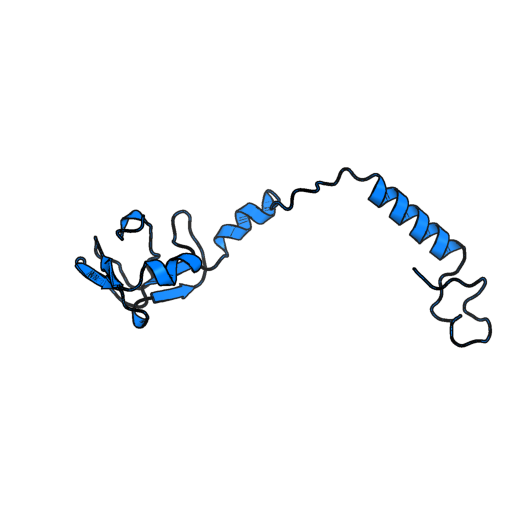TOM 694 C CA . ALA A 1 88 ? -3.730 -0.366 7.188 1.00 95.00 88 ALA A CA 1
ATOM 695 C C . ALA A 1 88 ? -4.506 -1.704 7.175 1.00 95.00 88 ALA A C 1
ATOM 697 O O . ALA A 1 88 ? -4.520 -2.408 8.187 1.00 95.00 88 ALA A O 1
ATOM 698 N N . PRO A 1 89 ? -5.030 -2.145 6.014 1.00 95.44 89 PRO A N 1
ATOM 699 C CA . PRO A 1 89 ? -5.812 -3.379 5.871 1.00 95.44 89 PRO A CA 1
ATOM 700 C C . PRO A 1 89 ? -5.136 -4.656 6.379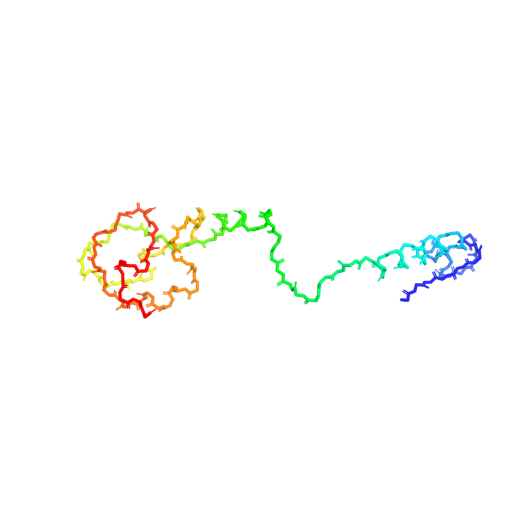 1.00 95.44 89 PRO A C 1
ATOM 702 O O . PRO A 1 89 ? -5.816 -5.627 6.692 1.00 95.44 89 PRO A O 1
ATOM 705 N N . LYS A 1 90 ? -3.802 -4.672 6.489 1.00 94.69 90 LYS A N 1
ATOM 706 C CA . LYS A 1 90 ? -3.058 -5.807 7.054 1.00 94.69 90 LYS A CA 1
ATOM 707 C C . LYS A 1 90 ? -3.459 -6.128 8.503 1.00 94.69 90 LYS A C 1
ATOM 709 O O . LYS A 1 90 ? -3.402 -7.289 8.881 1.00 94.69 90 LYS A O 1
ATOM 714 N N . TYR A 1 91 ? -3.921 -5.132 9.264 1.00 94.19 91 TYR A N 1
ATOM 715 C CA . TYR A 1 91 ? -4.357 -5.293 10.655 1.00 94.19 91 TYR A CA 1
ATOM 716 C C . TYR A 1 91 ? -5.796 -5.801 10.791 1.00 94.19 91 TYR A C 1
ATOM 718 O O . TYR A 1 91 ? -6.249 -6.044 11.904 1.00 94.19 91 TYR A O 1
ATOM 726 N N . LEU A 1 92 ? -6.528 -5.995 9.686 1.00 93.88 92 LEU A N 1
ATOM 727 C CA . LEU A 1 92 ? -7.939 -6.392 9.727 1.00 93.88 92 LEU A CA 1
ATOM 728 C C . LEU A 1 92 ? -8.151 -7.661 10.560 1.00 93.88 92 LEU A C 1
ATOM 730 O O . LEU A 1 92 ? -9.045 -7.706 11.392 1.00 93.88 92 LEU A O 1
ATOM 734 N N . LYS A 1 93 ? -7.298 -8.674 10.374 1.00 92.56 93 LYS A N 1
ATOM 735 C CA . LYS A 1 93 ? -7.384 -9.934 11.127 1.00 92.56 93 LYS A CA 1
ATOM 736 C C . LYS A 1 93 ? -7.106 -9.756 12.619 1.00 92.56 93 LYS A C 1
ATOM 738 O O . LYS A 1 93 ? -7.693 -10.468 13.417 1.00 92.56 93 LYS A O 1
ATOM 743 N N . GLU A 1 94 ? -6.224 -8.828 12.979 1.00 93.12 94 GLU A N 1
ATOM 744 C CA . GLU A 1 94 ? -5.839 -8.563 14.370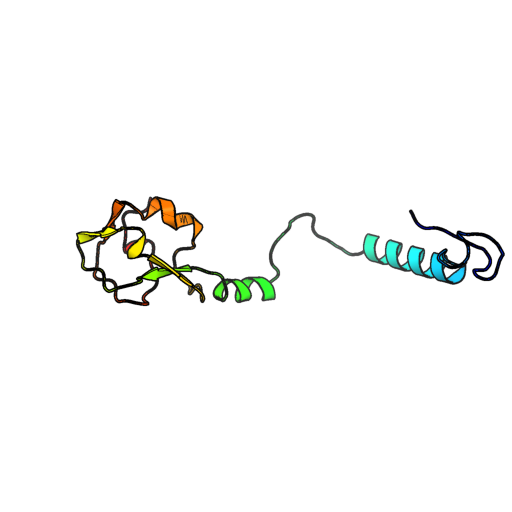 1.00 93.12 94 GLU A CA 1
ATOM 745 C C . GLU A 1 94 ? -6.903 -7.756 15.125 1.00 93.12 94 GLU A C 1
ATOM 747 O O . GLU A 1 94 ? -6.967 -7.831 16.350 1.00 93.12 94 GLU A O 1
ATOM 752 N N . LEU A 1 95 ? -7.735 -6.998 14.401 1.00 93.00 95 LEU A N 1
ATOM 753 C CA . LEU A 1 95 ? -8.862 -6.247 14.958 1.00 93.00 95 LEU A CA 1
ATOM 754 C C . LEU A 1 95 ? -10.059 -7.140 15.294 1.00 93.00 95 LEU A C 1
ATOM 756 O O . LEU A 1 95 ? -10.758 -6.875 16.267 1.00 93.00 95 LEU A O 1
ATOM 760 N N . LEU A 1 96 ? -10.321 -8.181 14.503 1.00 94.62 96 LEU A N 1
ATOM 761 C CA . LEU A 1 96 ? -11.492 -9.035 14.713 1.00 94.62 96 LEU A CA 1
ATOM 762 C C . LEU A 1 96 ? -11.450 -9.698 16.095 1.00 94.62 96 LEU A C 1
ATOM 764 O O . LEU A 1 96 ? -10.444 -10.287 16.489 1.00 94.62 96 LEU A O 1
ATOM 768 N N . GLY A 1 97 ? -12.558 -9.602 16.830 1.00 93.94 97 GLY A N 1
ATOM 769 C CA . GLY A 1 97 ? -12.668 -10.133 18.188 1.00 93.94 97 GLY A CA 1
ATOM 770 C C . GLY A 1 97 ? -12.032 -9.256 19.273 1.00 93.94 97 GLY A C 1
ATOM 771 O O . GLY A 1 97 ? -12.103 -9.610 20.450 1.00 93.94 97 GLY A O 1
ATOM 772 N N . LYS A 1 98 ? -11.430 -8.110 18.927 1.00 93.94 98 LYS A N 1
ATOM 773 C CA . LYS A 1 98 ? -10.945 -7.139 19.917 1.00 93.94 98 LYS A CA 1
ATOM 774 C C . LYS A 1 98 ? -12.075 -6.264 20.433 1.00 93.94 98 LYS A C 1
ATOM 776 O O . LYS A 1 98 ? -13.064 -6.042 19.742 1.00 93.94 98 LYS A O 1
ATOM 781 N N . LYS A 1 99 ? -11.893 -5.746 21.646 1.00 94.69 99 LYS A N 1
ATOM 782 C CA . LYS A 1 99 ? -12.815 -4.805 22.278 1.00 94.69 99 LYS A CA 1
ATOM 783 C C . LYS A 1 99 ? -12.387 -3.370 21.980 1.00 94.69 99 LYS A C 1
ATOM 785 O O . LYS A 1 99 ? -11.200 -3.052 22.054 1.00 94.69 99 LYS A O 1
ATOM 790 N N . ILE A 1 100 ? -13.352 -2.529 21.644 1.00 94.56 100 ILE A N 1
ATOM 791 C CA . ILE A 1 100 ? -13.153 -1.098 21.432 1.00 94.56 100 ILE A CA 1
ATOM 792 C C . ILE A 1 100 ? -12.998 -0.364 22.768 1.00 94.56 100 ILE A C 1
ATOM 794 O O . ILE A 1 100 ? -13.708 -0.671 23.724 1.00 94.56 100 ILE A O 1
ATOM 798 N N . ARG A 1 101 ? -12.080 0.610 22.824 1.00 94.25 101 ARG A N 1
ATOM 799 C CA . ARG A 1 101 ? -11.785 1.434 24.015 1.00 94.25 101 ARG A CA 1
ATOM 800 C C . ARG A 1 101 ? -12.445 2.816 24.030 1.00 94.25 101 ARG A C 1
ATOM 802 O O . ARG A 1 101 ? -12.275 3.545 24.996 1.00 94.25 101 ARG A O 1
ATOM 809 N N . LYS A 1 102 ? -13.099 3.212 22.942 1.00 93.81 102 LYS A N 1
ATOM 810 C CA . LYS A 1 102 ? -13.789 4.499 22.806 1.00 93.81 102 LYS A CA 1
ATOM 811 C C . LYS A 1 102 ? -14.834 4.410 21.706 1.00 93.81 102 LYS A C 1
ATOM 813 O O . LYS A 1 102 ? -14.621 3.654 20.766 1.00 93.81 102 LYS A O 1
ATOM 818 N N . ASP A 1 103 ? -15.883 5.210 21.759 1.00 95.88 103 ASP A N 1
ATOM 819 C CA . ASP A 1 103 ? -16.840 5.274 20.654 1.00 95.88 103 ASP A CA 1
ATOM 820 C C . ASP A 1 103 ? -16.139 5.605 19.319 1.00 95.88 103 ASP A C 1
ATOM 822 O O . ASP A 1 103 ? -15.191 6.402 19.274 1.00 95.88 103 ASP A O 1
ATOM 826 N N . ILE A 1 104 ? -16.584 4.947 18.245 1.00 96.62 104 ILE A N 1
ATOM 827 C CA . ILE A 1 104 ? -16.145 5.187 16.865 1.00 96.62 104 ILE A CA 1
ATOM 828 C C . ILE A 1 104 ? -17.382 5.453 16.015 1.00 96.62 104 ILE A C 1
ATOM 830 O O . ILE A 1 104 ? -18.293 4.626 15.964 1.00 96.62 104 ILE A O 1
ATOM 834 N N . GLU A 1 105 ? -17.403 6.583 15.321 1.00 98.00 105 GLU A N 1
ATOM 835 C CA . GLU A 1 105 ? -18.515 6.942 14.438 1.00 98.00 105 GLU A CA 1
ATOM 836 C C . GLU A 1 105 ? -18.391 6.261 13.070 1.00 98.00 105 GLU A C 1
ATOM 838 O O . GLU A 1 105 ? -17.293 5.980 12.569 1.00 98.00 105 GLU A O 1
ATOM 843 N N . LYS A 1 106 ? -19.526 6.035 12.406 1.00 97.81 106 LYS A N 1
ATOM 844 C CA . LYS A 1 106 ? -19.560 5.550 11.027 1.00 97.81 106 LYS A CA 1
ATOM 845 C C . LYS A 1 106 ? -18.721 6.452 10.120 1.00 97.81 106 LYS A C 1
ATOM 847 O O . LYS A 1 106 ? -18.954 7.651 10.008 1.00 97.81 106 LYS A O 1
ATOM 852 N N . GLY A 1 107 ? -17.800 5.847 9.374 1.00 96.62 107 GLY A N 1
ATOM 853 C CA . GLY A 1 107 ? -16.896 6.577 8.487 1.00 96.62 107 GLY A CA 1
ATOM 854 C C . GLY A 1 107 ? -15.671 7.177 9.185 1.00 96.62 107 GLY A C 1
ATOM 855 O O . GLY A 1 107 ? -14.844 7.786 8.503 1.00 96.62 107 GLY A O 1
ATOM 856 N N . GLU A 1 108 ? -15.487 6.963 10.491 1.00 96.88 108 GLU A N 1
ATOM 857 C CA . GLU A 1 108 ? -14.211 7.212 11.165 1.00 96.88 108 GLU A CA 1
ATOM 858 C C . GLU A 1 108 ? -13.215 6.080 10.848 1.00 96.88 108 GLU A C 1
ATOM 860 O O . GLU A 1 108 ? -13.578 4.910 10.685 1.00 96.88 108 GLU A O 1
ATOM 865 N N . PHE A 1 109 ? -11.933 6.426 10.719 1.00 96.19 109 PHE A N 1
ATOM 866 C CA . PHE A 1 109 ? -10.863 5.451 10.514 1.00 96.19 109 PHE A CA 1
ATOM 867 C C . PHE A 1 109 ? -10.331 4.919 11.841 1.00 96.19 109 PHE A C 1
ATOM 869 O O . PHE A 1 109 ? -10.140 5.657 12.807 1.00 96.19 109 PHE A O 1
ATOM 876 N N . PHE A 1 110 ? -9.976 3.639 11.860 1.00 95.75 110 PHE A N 1
ATOM 877 C CA . PHE A 1 110 ? -9.413 3.018 13.050 1.00 95.75 110 PHE A CA 1
ATOM 878 C C . PHE A 1 110 ? -7.982 3.492 13.304 1.00 95.75 110 PHE A C 1
ATOM 880 O O . PHE A 1 110 ? -7.171 3.572 12.378 1.00 95.75 110 PHE A O 1
ATOM 887 N N . LYS A 1 111 ? -7.646 3.719 14.575 1.00 94.12 111 LYS A N 1
ATOM 888 C CA . LYS A 1 111 ? -6.286 3.982 15.063 1.00 94.12 111 LYS A CA 1
ATOM 889 C C . LYS A 1 111 ? -5.868 2.909 16.062 1.00 94.12 111 LYS A C 1
ATOM 891 O O . LYS A 1 111 ? -6.709 2.316 16.733 1.00 94.12 111 LYS A O 1
ATOM 896 N N . LYS A 1 112 ? -4.556 2.701 16.214 1.00 89.88 112 LYS A N 1
ATOM 897 C CA . LYS A 1 112 ? -4.008 1.698 17.144 1.00 89.88 112 LYS A CA 1
ATOM 898 C C . LYS A 1 112 ? -4.441 1.936 18.597 1.00 89.88 112 LYS A C 1
ATOM 900 O O . LYS A 1 112 ? -4.701 0.986 19.305 1.00 89.88 112 LYS A O 1
ATOM 905 N N . GLU A 1 113 ? -4.568 3.188 19.025 1.00 89.62 113 GLU A N 1
ATOM 906 C CA . GLU A 1 113 ? -4.971 3.565 20.392 1.00 89.62 113 GLU A CA 1
ATOM 907 C C . GLU A 1 113 ? -6.420 3.201 20.760 1.00 89.62 113 GLU A C 1
ATOM 909 O O . GLU A 1 113 ? -6.750 3.107 21.939 1.00 89.62 113 GLU A O 1
ATOM 914 N N . MET A 1 114 ? -7.280 2.970 19.763 1.00 90.12 114 MET A N 1
ATOM 915 C CA . MET A 1 114 ? -8.700 2.656 19.968 1.00 90.12 114 MET A CA 1
ATOM 916 C C . MET A 1 114 ? -8.938 1.190 20.346 1.00 90.12 114 MET A C 1
ATOM 918 O O . MET A 1 114 ? -10.047 0.827 20.737 1.00 90.12 114 MET A O 1
ATOM 922 N N . VAL A 1 115 ? -7.921 0.338 20.178 1.00 87.38 115 VAL A N 1
ATOM 923 C CA . VAL A 1 115 ? -8.034 -1.120 20.256 1.00 87.38 115 VAL A CA 1
ATOM 924 C C . VAL A 1 115 ? -6.776 -1.691 20.910 1.00 87.38 115 VAL A C 1
ATOM 926 O O . VAL A 1 115 ? -5.682 -1.196 20.669 1.00 87.38 115 VAL A O 1
ATOM 929 N N . ASP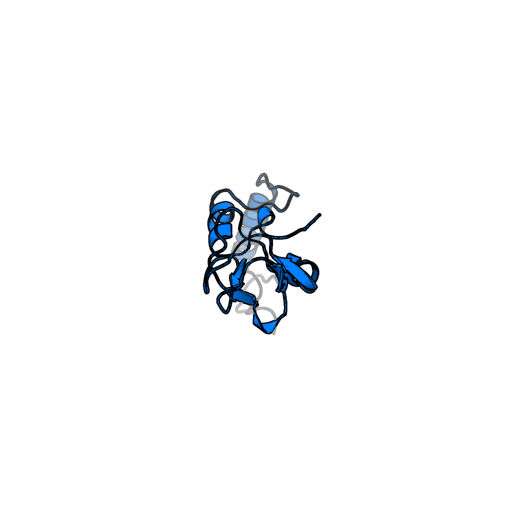 A 1 116 ? -6.886 -2.759 21.699 1.00 74.25 116 ASP A N 1
ATOM 930 C CA . ASP A 1 116 ? -5.739 -3.488 22.280 1.00 74.25 116 ASP A CA 1
ATOM 931 C C . ASP A 1 116 ? -4.942 -4.255 21.207 1.00 74.25 116 ASP A C 1
ATOM 933 O O . ASP A 1 116 ? -4.937 -5.496 21.160 1.00 74.25 116 ASP A O 1
ATOM 937 N N . LEU A 1 117 ? -4.291 -3.519 20.310 1.00 68.44 117 LEU A N 1
ATOM 938 C CA . LEU A 1 117 ? -3.319 -4.043 19.362 1.00 68.44 117 LEU A CA 1
ATOM 939 C C . LEU A 1 117 ? -1.923 -4.026 20.011 1.00 68.44 117 LEU A C 1
ATOM 941 O O . LEU A 1 117 ? -1.545 -2.988 20.561 1.00 68.44 117 LEU A O 1
ATOM 945 N N . PRO A 1 118 ? -1.159 -5.134 19.942 1.00 58.34 118 PRO A N 1
ATOM 946 C CA . PRO A 1 118 ? 0.223 -5.183 20.426 1.00 58.34 118 PRO A CA 1
ATOM 947 C C . PRO A 1 118 ? 1.093 -4.142 19.713 1.00 58.34 118 PRO A C 1
ATOM 949 O O . PRO A 1 118 ? 0.912 -3.920 18.495 1.00 58.34 118 PRO A O 1
#

Mean predicted aligned error: 7.82 Å

Organism: NCBI:txid412755